Protein AF-A0A512UD26-F1 (afdb_monomer)

Foldseek 3Di:
DPPPPVVCVVVPPPDDPLVVLLVVLQVLLVLLQVQADPVRAGPPVPPCSVVSLVVSVVSLVVSVVVNVPDPPDPPVSVVSNVVSSVSSVVSSVRNVD

Sequence (97 aa):
MVEVTENLRHYNFVGTLDQHLVYCVSELNVRLLALFNPYGYPETTYPEYVYKFARLEGLLEIWRAYFDGLDEVPTGVRMMFHIQEYRAREKIDLLGA

Solvent-accessible surface area (backbone atoms only — not comparable to full-atom values): 5815 Å² total; per-residue (Å²): 144,78,78,75,65,72,71,57,75,78,65,79,68,93,66,54,73,70,59,47,50,37,50,51,39,49,52,45,41,56,56,58,55,70,46,36,42,99,85,72,43,63,40,75,84,44,92,57,36,69,60,52,49,56,51,53,54,52,49,52,52,52,51,48,56,55,55,74,69,52,79,89,65,54,68,70,58,50,51,52,34,53,56,34,48,51,57,35,48,56,50,48,55,64,62,74,107

Secondary structure (DSSP, 8-state):
--SSSSGGGG----S-HHHHHHHHHHHHHHHHHTTB-TTSSB-TTSTTHHHHHHHHHHHHHHHHHHHHT-TT--HHHHHHHHHHHHHHHHHHHHHH-

Radius of gyration: 15.6 Å; Cα contacts (8 Å, |Δi|>4): 61; chains: 1; bounding box: 37×19×46 Å

Mean predicted aligned error: 7.41 Å

Structure (mmCIF, N/CA/C/O backbone):
data_AF-A0A512UD26-F1
#
_entry.id   AF-A0A512UD26-F1
#
loop_
_atom_site.group_PDB
_atom_site.id
_atom_site.type_symbol
_atom_site.label_atom_id
_atom_site.label_alt_id
_atom_site.label_comp_id
_atom_site.label_asym_id
_atom_site.label_entity_id
_atom_site.label_seq_id
_atom_site.pdbx_PDB_ins_code
_atom_site.Cartn_x
_atom_site.Cartn_y
_atom_site.Cartn_z
_atom_site.occupancy
_atom_site.B_iso_or_equiv
_atom_site.auth_seq_id
_atom_site.auth_comp_id
_atom_site.auth_asym_id
_atom_site.auth_atom_id
_atom_site.pdbx_PDB_model_num
ATOM 1 N N . MET A 1 1 ? 22.257 -9.364 29.335 1.00 48.38 1 MET A N 1
ATOM 2 C CA . MET A 1 1 ? 20.982 -8.609 29.340 1.00 48.38 1 MET A CA 1
ATOM 3 C C . MET A 1 1 ? 21.216 -7.182 28.842 1.00 48.38 1 MET A C 1
ATOM 5 O O . MET A 1 1 ? 21.107 -6.241 29.613 1.00 48.38 1 MET A O 1
ATOM 9 N N . VAL A 1 2 ? 21.585 -7.027 27.566 1.00 42.59 2 VAL A N 1
ATOM 10 C CA . VAL A 1 2 ? 21.794 -5.710 26.918 1.00 42.59 2 VAL A CA 1
ATOM 11 C C . VAL A 1 2 ? 21.102 -5.647 25.537 1.00 42.59 2 VAL A C 1
ATOM 13 O O . VAL A 1 2 ? 21.200 -4.654 24.839 1.00 42.59 2 VAL A O 1
ATOM 16 N N . GLU A 1 3 ? 20.320 -6.659 25.148 1.00 44.09 3 GLU A N 1
ATOM 17 C CA . GLU A 1 3 ? 19.715 -6.754 23.800 1.00 44.09 3 GLU A CA 1
ATOM 18 C C . GLU A 1 3 ? 18.220 -6.398 23.735 1.00 44.09 3 GLU A C 1
ATOM 20 O O . GLU A 1 3 ? 17.567 -6.609 22.720 1.00 44.09 3 GLU A O 1
ATOM 25 N N . VAL A 1 4 ? 17.639 -5.841 24.800 1.00 50.62 4 VAL A N 1
ATOM 26 C CA . VAL A 1 4 ? 16.221 -5.417 24.781 1.00 50.62 4 VAL A CA 1
ATOM 27 C C . VAL A 1 4 ? 16.076 -3.957 24.316 1.00 50.62 4 VAL A C 1
ATOM 29 O O . VAL A 1 4 ? 14.992 -3.519 23.941 1.00 50.62 4 VAL A O 1
ATOM 32 N N . THR A 1 5 ? 17.168 -3.190 24.286 1.00 46.88 5 THR A N 1
ATOM 33 C CA . THR A 1 5 ? 17.135 -1.736 24.066 1.00 46.88 5 THR A CA 1
AT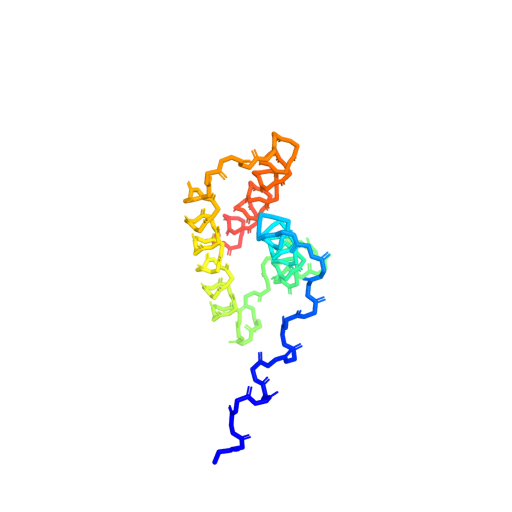OM 34 C C . THR A 1 5 ? 17.218 -1.302 22.600 1.00 46.88 5 THR A C 1
ATOM 36 O O . THR A 1 5 ? 16.799 -0.185 22.298 1.00 46.88 5 THR A O 1
ATOM 39 N N . GLU A 1 6 ? 17.666 -2.148 21.666 1.00 45.84 6 GLU A N 1
ATOM 40 C CA . GLU A 1 6 ? 17.660 -1.797 20.231 1.00 45.84 6 GLU A CA 1
ATOM 41 C C . GLU A 1 6 ? 16.263 -1.903 19.594 1.00 45.84 6 GLU A C 1
ATOM 43 O O . GLU A 1 6 ? 15.927 -1.118 18.705 1.00 45.84 6 GLU A O 1
ATOM 48 N N . ASN A 1 7 ? 15.390 -2.763 20.129 1.00 44.94 7 ASN A N 1
ATOM 49 C CA . ASN A 1 7 ? 14.007 -2.915 19.655 1.00 44.94 7 ASN A CA 1
ATOM 50 C C . ASN A 1 7 ? 13.094 -1.722 19.998 1.00 44.94 7 ASN A C 1
ATOM 52 O O . ASN A 1 7 ? 12.018 -1.580 19.421 1.00 44.94 7 ASN A O 1
ATOM 56 N N . LEU A 1 8 ? 13.520 -0.823 20.892 1.00 45.97 8 LEU A N 1
ATOM 57 C CA . LEU A 1 8 ? 12.710 0.318 21.334 1.00 45.97 8 LEU A CA 1
ATOM 58 C C . LEU A 1 8 ? 12.827 1.556 20.430 1.00 45.97 8 LEU A C 1
ATOM 60 O O . LEU A 1 8 ? 12.012 2.468 20.548 1.00 45.97 8 LEU A O 1
ATOM 64 N N . ARG A 1 9 ? 13.778 1.607 19.485 1.00 42.38 9 ARG A N 1
ATOM 65 C CA . ARG A 1 9 ? 13.915 2.767 18.576 1.00 42.38 9 ARG A CA 1
ATOM 66 C C . ARG A 1 9 ? 12.853 2.831 17.471 1.00 42.38 9 ARG A C 1
ATOM 68 O O . ARG A 1 9 ? 12.660 3.899 16.900 1.00 42.38 9 ARG A O 1
ATOM 75 N N . HIS A 1 10 ? 12.133 1.737 17.210 1.00 47.12 10 HIS A N 1
ATOM 76 C CA . HIS A 1 10 ? 11.017 1.704 16.253 1.00 47.12 10 HIS A CA 1
ATOM 77 C C . HIS A 1 10 ? 9.652 2.053 16.880 1.00 47.12 10 HIS A C 1
ATOM 79 O O . HIS A 1 10 ? 8.670 2.183 16.157 1.00 47.12 10 HIS A O 1
ATOM 85 N N . TYR A 1 11 ? 9.580 2.264 18.200 1.00 46.53 11 TYR A N 1
ATOM 86 C CA . TYR A 1 11 ? 8.334 2.518 18.943 1.00 46.53 11 TYR A CA 1
ATOM 87 C C . TYR A 1 11 ? 7.957 4.006 19.085 1.00 46.53 11 TYR A C 1
ATOM 89 O O . TYR A 1 11 ? 7.152 4.363 19.937 1.00 46.53 11 TYR A O 1
ATOM 97 N N . ASN A 1 12 ? 8.501 4.898 18.252 1.00 53.59 12 ASN A N 1
ATOM 98 C CA . ASN A 1 12 ? 8.188 6.335 18.313 1.00 53.59 12 ASN A CA 1
ATOM 99 C C . ASN A 1 12 ? 6.933 6.739 17.514 1.00 53.59 12 ASN A C 1
ATOM 101 O O . ASN A 1 12 ? 6.786 7.907 17.155 1.00 53.59 12 ASN A O 1
ATOM 105 N N . PHE A 1 13 ? 6.011 5.814 17.225 1.00 59.81 13 PHE A N 1
ATOM 106 C CA . PHE A 1 13 ? 4.690 6.207 16.739 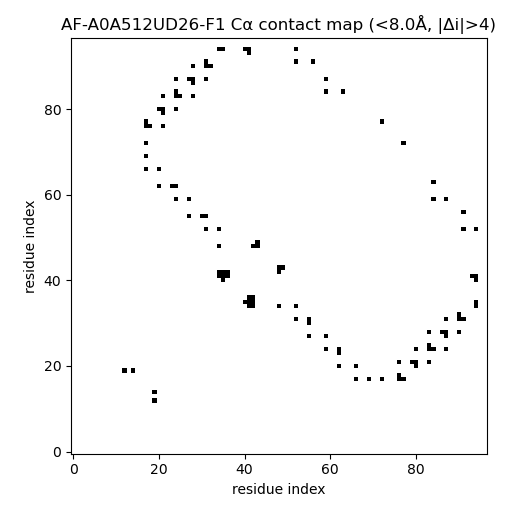1.00 59.81 13 PHE A CA 1
ATOM 107 C C . PHE A 1 13 ? 3.798 6.566 17.931 1.00 59.81 13 PHE A C 1
ATOM 109 O O . PHE A 1 13 ? 3.347 5.698 18.674 1.00 59.81 13 PHE A O 1
ATOM 116 N N . VAL A 1 14 ? 3.555 7.863 18.122 1.00 63.56 14 VAL A N 1
ATOM 117 C CA . VAL A 1 14 ? 2.611 8.372 19.124 1.00 63.56 14 VAL A CA 1
ATOM 118 C C . VAL A 1 14 ? 1.205 8.319 18.518 1.00 63.56 14 VAL A C 1
ATOM 120 O O . VAL A 1 14 ? 0.692 9.321 18.031 1.00 63.56 14 VAL A O 1
ATOM 123 N N . GLY A 1 15 ? 0.604 7.130 18.480 1.00 71.31 15 GLY A N 1
ATOM 124 C CA . GLY A 1 15 ? -0.760 6.927 17.987 1.00 71.31 15 GLY A CA 1
ATOM 125 C C . GLY A 1 15 ? -1.243 5.489 18.174 1.00 71.31 15 GLY A C 1
ATOM 126 O O . GLY A 1 15 ? -0.496 4.622 18.629 1.00 71.31 15 GLY A O 1
ATOM 127 N N . THR A 1 16 ? -2.510 5.240 17.857 1.00 87.69 16 THR A N 1
ATOM 128 C CA . THR A 1 16 ? -3.128 3.911 17.968 1.00 87.69 16 THR A CA 1
ATOM 129 C C . THR A 1 16 ? -2.683 2.989 16.823 1.00 87.69 16 THR A C 1
ATOM 131 O O . THR A 1 16 ? -2.189 3.447 15.791 1.00 87.69 16 THR A O 1
ATOM 134 N N . LEU A 1 17 ? -2.802 1.669 17.002 1.00 90.56 17 LEU A N 1
ATOM 135 C CA . LEU A 1 17 ? -2.305 0.680 16.033 1.00 90.56 17 LEU A CA 1
ATOM 136 C C . LEU A 1 17 ? -2.928 0.843 14.633 1.00 90.56 17 LEU A C 1
ATOM 138 O O . LEU A 1 17 ? -2.233 0.737 13.628 1.00 90.56 17 LEU A O 1
ATOM 142 N N . ASP A 1 18 ? -4.216 1.159 14.560 1.00 90.31 18 ASP A N 1
ATOM 143 C CA . ASP A 1 18 ? -4.933 1.497 13.326 1.00 90.31 18 ASP A CA 1
ATOM 144 C C . ASP A 1 18 ? -4.325 2.720 12.616 1.00 90.31 18 ASP A C 1
ATOM 146 O O . ASP A 1 18 ? -4.075 2.682 11.410 1.00 90.31 18 ASP A O 1
ATOM 150 N N . GLN A 1 19 ? -4.008 3.784 13.356 1.00 92.44 19 GLN A N 1
ATOM 151 C CA . GLN A 1 19 ? -3.338 4.969 12.812 1.00 92.44 19 GLN A CA 1
ATOM 152 C C . GLN A 1 19 ? -1.918 4.645 12.334 1.00 92.44 19 GLN A C 1
ATOM 154 O O . GLN A 1 19 ? -1.475 5.172 11.311 1.00 92.44 19 GLN A O 1
ATOM 159 N N . HIS A 1 20 ? -1.215 3.756 13.041 1.00 93.12 20 HIS A N 1
ATOM 160 C CA . HIS A 1 20 ? 0.106 3.293 12.632 1.00 93.12 20 HIS A CA 1
ATOM 161 C C . HIS A 1 20 ? 0.037 2.540 11.301 1.00 93.12 20 HIS A C 1
ATOM 163 O O . HIS A 1 20 ? 0.815 2.822 10.394 1.00 93.12 20 HIS A O 1
ATOM 169 N N . LEU A 1 21 ? -0.935 1.639 11.143 1.00 94.94 21 LEU A N 1
ATOM 170 C CA . LEU A 1 21 ? -1.136 0.897 9.899 1.00 94.94 21 LEU A CA 1
ATOM 171 C C . LEU A 1 21 ? -1.496 1.825 8.727 1.00 94.94 21 LEU A C 1
ATOM 173 O O . LEU A 1 21 ? -0.967 1.648 7.630 1.00 94.94 21 LEU A O 1
ATOM 177 N N . VAL A 1 22 ? -2.303 2.870 8.952 1.00 95.12 22 VAL A N 1
ATOM 178 C CA . VAL A 1 22 ? -2.543 3.919 7.940 1.00 95.12 22 VAL A CA 1
ATOM 179 C C . VAL A 1 22 ? -1.242 4.611 7.534 1.00 95.12 22 VAL A C 1
ATOM 181 O O . VAL A 1 22 ? -0.997 4.819 6.342 1.00 95.12 22 VAL A O 1
ATOM 184 N N . TYR A 1 23 ? -0.395 4.959 8.505 1.00 94.56 23 TYR A N 1
ATOM 185 C CA . TYR A 1 23 ? 0.909 5.560 8.239 1.00 94.56 23 TYR A CA 1
ATOM 186 C C . TYR A 1 23 ? 1.811 4.615 7.430 1.00 94.56 23 TYR A C 1
ATOM 188 O O . TYR A 1 23 ? 2.371 5.032 6.417 1.00 94.56 23 TYR A O 1
ATOM 196 N N . CYS A 1 24 ? 1.888 3.338 7.808 1.00 95.25 24 CYS A N 1
ATOM 197 C CA . CYS A 1 24 ? 2.669 2.325 7.101 1.00 95.25 24 CYS A CA 1
ATOM 198 C C . CYS A 1 24 ? 2.242 2.182 5.634 1.00 95.25 24 CYS A C 1
ATOM 200 O O . CYS A 1 24 ? 3.088 2.235 4.739 1.00 95.25 24 CYS A O 1
ATOM 202 N N . VAL A 1 25 ? 0.938 2.069 5.357 1.00 96.12 25 VAL A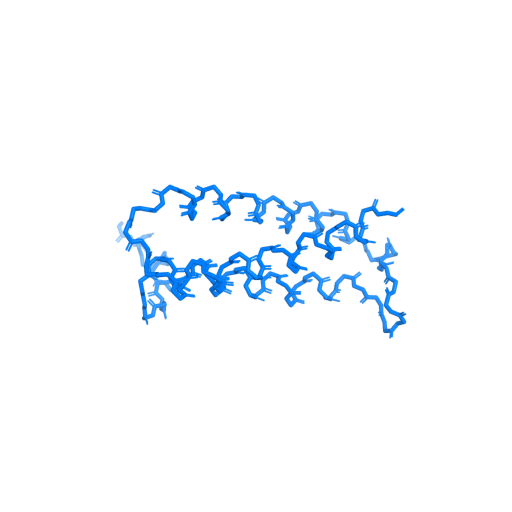 N 1
ATOM 203 C CA . VAL A 1 25 ? 0.439 1.954 3.974 1.00 96.12 25 VAL A CA 1
ATOM 204 C C . VAL A 1 25 ? 0.649 3.257 3.190 1.00 96.12 25 VAL A C 1
ATOM 206 O O . VAL A 1 25 ? 0.946 3.230 1.992 1.00 96.12 25 VAL A O 1
ATOM 209 N N . SER A 1 26 ? 0.573 4.414 3.852 1.00 95.25 26 SER A N 1
ATOM 210 C CA . SER A 1 26 ? 0.897 5.707 3.233 1.00 95.25 26 SER A CA 1
ATOM 211 C C . SER A 1 26 ? 2.378 5.802 2.849 1.00 95.25 26 SER A C 1
ATOM 213 O O . SER A 1 26 ? 2.707 6.230 1.744 1.00 95.25 26 SER A O 1
ATOM 215 N N . GLU A 1 27 ? 3.285 5.359 3.721 1.00 96.19 27 GLU A N 1
ATOM 216 C CA . GLU A 1 27 ? 4.720 5.306 3.425 1.00 96.19 27 GLU A CA 1
ATOM 217 C C . GLU A 1 27 ? 5.021 4.317 2.289 1.00 96.19 27 GLU A C 1
ATOM 219 O O . GLU A 1 27 ? 5.816 4.602 1.392 1.00 96.19 27 GLU A O 1
ATOM 224 N N . LEU A 1 28 ? 4.348 3.167 2.276 1.00 96.25 28 LEU A N 1
ATOM 225 C CA . LEU A 1 28 ? 4.480 2.176 1.212 1.00 96.25 28 LEU A CA 1
ATOM 226 C C . LEU A 1 28 ? 4.047 2.728 -0.145 1.00 96.25 28 LEU A C 1
ATOM 228 O O . LEU A 1 28 ? 4.740 2.480 -1.127 1.00 96.25 28 LEU A O 1
ATOM 232 N N . ASN A 1 29 ? 2.993 3.547 -0.207 1.00 96.81 29 ASN A N 1
ATOM 233 C CA . ASN A 1 29 ? 2.626 4.254 -1.437 1.00 96.81 29 ASN A CA 1
ATOM 234 C C . ASN A 1 29 ? 3.781 5.108 -1.983 1.00 96.81 29 ASN A C 1
ATOM 236 O O . ASN A 1 29 ? 4.021 5.107 -3.189 1.00 96.81 29 ASN A O 1
ATOM 240 N N . VAL A 1 30 ? 4.518 5.806 -1.114 1.00 94.88 30 VAL A N 1
ATOM 241 C CA . VAL A 1 30 ? 5.694 6.600 -1.513 1.00 94.88 30 VAL A CA 1
ATOM 242 C C . VAL A 1 30 ? 6.828 5.696 -1.999 1.00 94.88 30 VAL A C 1
ATOM 244 O O . VAL A 1 30 ? 7.469 5.991 -3.006 1.00 94.88 30 VAL A O 1
ATOM 247 N N . ARG A 1 31 ? 7.063 4.565 -1.328 1.00 95.06 31 ARG A N 1
ATOM 248 C CA . ARG A 1 31 ? 8.101 3.603 -1.733 1.00 95.06 31 ARG A CA 1
ATOM 249 C C . ARG A 1 31 ? 7.784 2.922 -3.066 1.00 95.06 31 ARG A C 1
ATOM 251 O O . ARG A 1 31 ? 8.705 2.707 -3.845 1.00 95.06 31 ARG A O 1
ATOM 258 N N . LEU A 1 32 ? 6.513 2.633 -3.353 1.00 95.06 32 LEU A N 1
ATOM 259 C CA . LEU A 1 32 ? 6.079 2.125 -4.659 1.00 95.06 32 LEU A CA 1
ATOM 260 C C . LEU A 1 32 ? 6.320 3.156 -5.767 1.00 95.06 32 LEU A C 1
ATOM 262 O O . LEU A 1 32 ? 6.764 2.787 -6.847 1.00 95.06 32 LEU A O 1
ATOM 266 N N . LEU A 1 33 ? 6.102 4.450 -5.496 1.00 94.00 33 LEU A N 1
ATOM 267 C CA . LEU A 1 33 ? 6.413 5.512 -6.461 1.00 94.00 33 LEU A CA 1
ATOM 268 C C . LEU A 1 33 ? 7.902 5.554 -6.8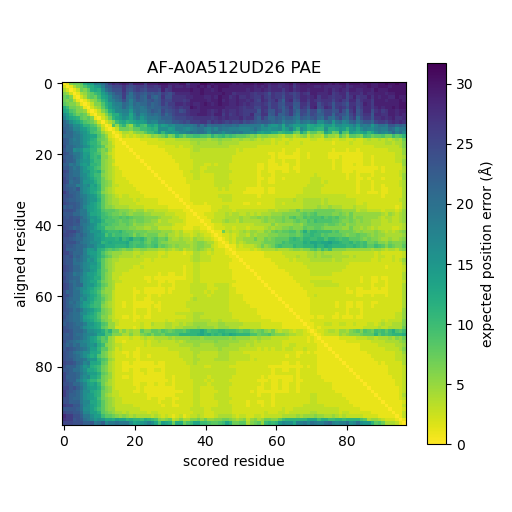29 1.00 94.00 33 LEU A C 1
ATOM 270 O O . LEU A 1 33 ? 8.236 5.843 -7.972 1.00 94.00 33 LEU A O 1
ATOM 274 N N . ALA A 1 34 ? 8.792 5.211 -5.895 1.00 93.12 34 ALA A N 1
ATOM 275 C CA . ALA A 1 34 ? 10.230 5.148 -6.151 1.00 93.12 34 ALA A CA 1
ATOM 276 C C . ALA A 1 34 ? 10.654 3.980 -7.067 1.00 93.12 34 ALA A C 1
ATOM 278 O O . ALA A 1 34 ? 11.822 3.908 -7.443 1.00 93.12 34 ALA A O 1
ATOM 279 N N . LEU A 1 35 ? 9.738 3.065 -7.409 1.00 93.81 35 LEU A N 1
ATOM 280 C CA . LEU A 1 35 ? 9.968 2.004 -8.394 1.00 93.81 35 LEU A CA 1
ATOM 281 C C . LEU A 1 35 ? 9.594 2.420 -9.821 1.00 93.81 35 LEU A C 1
ATOM 283 O O . LEU A 1 35 ? 9.845 1.662 -10.755 1.00 93.81 35 LEU A O 1
ATOM 287 N N . PHE A 1 36 ? 9.018 3.609 -10.000 1.00 92.81 36 PHE A N 1
ATOM 288 C CA . PHE A 1 36 ? 8.805 4.199 -11.312 1.00 92.81 36 PHE A CA 1
ATOM 289 C C . PHE A 1 36 ? 9.969 5.116 -11.680 1.00 92.81 36 PHE A C 1
ATOM 291 O O . PHE A 1 36 ? 10.559 5.792 -10.835 1.00 92.81 36 PHE A O 1
ATOM 298 N N . ASN A 1 37 ? 10.273 5.178 -12.969 1.00 90.69 37 ASN A N 1
ATOM 299 C CA . ASN A 1 37 ? 11.179 6.170 -13.520 1.00 90.69 37 ASN A CA 1
ATOM 300 C C . ASN A 1 37 ? 10.469 7.537 -13.676 1.00 90.69 37 ASN A C 1
ATOM 302 O O . ASN A 1 37 ? 9.247 7.628 -13.523 1.00 90.69 37 ASN A O 1
ATOM 306 N N . PRO A 1 38 ? 11.194 8.621 -14.017 1.00 91.50 38 PRO A N 1
ATOM 307 C CA . PRO A 1 38 ? 10.599 9.955 -14.175 1.00 91.50 38 PRO A CA 1
ATOM 308 C C . PRO A 1 38 ? 9.499 10.059 -15.242 1.00 91.50 38 PRO A C 1
ATOM 310 O O . PRO A 1 38 ? 8.763 11.043 -15.264 1.00 91.50 38 PRO A O 1
ATOM 313 N N . TYR A 1 39 ? 9.387 9.066 -16.126 1.00 89.94 39 TYR A N 1
ATOM 314 C CA . TYR A 1 39 ? 8.361 8.989 -17.164 1.00 89.94 39 TYR A CA 1
ATOM 315 C C . TYR A 1 39 ? 7.127 8.184 -16.726 1.00 89.94 39 TYR A C 1
ATOM 317 O O . TYR A 1 39 ? 6.185 8.058 -17.504 1.00 89.94 39 TYR A O 1
ATOM 325 N N . GLY A 1 40 ? 7.116 7.653 -15.499 1.00 88.19 40 GLY A N 1
ATOM 326 C CA . GLY A 1 40 ? 6.003 6.881 -14.951 1.00 88.19 40 GLY A CA 1
ATOM 327 C C . GLY A 1 40 ? 5.988 5.409 -15.365 1.00 88.19 40 GLY A C 1
ATOM 328 O O . GLY A 1 40 ? 4.966 4.756 -15.178 1.00 88.19 40 GLY A O 1
ATOM 329 N N . TYR A 1 41 ? 7.090 4.874 -15.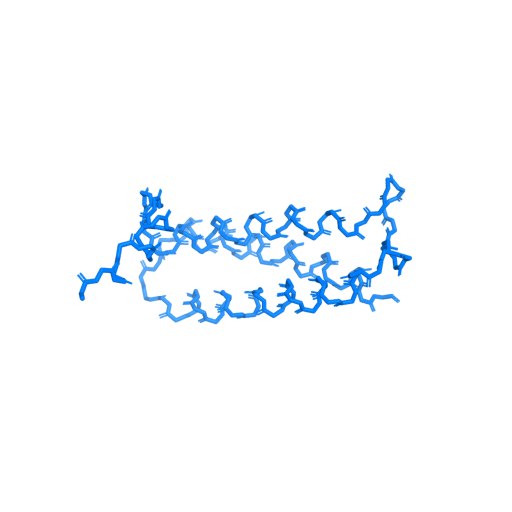902 1.00 90.75 41 TYR A N 1
ATOM 330 C CA . TYR A 1 41 ? 7.212 3.445 -16.210 1.00 90.75 41 TYR A CA 1
ATOM 331 C C . TYR A 1 41 ? 7.955 2.698 -15.100 1.00 90.75 41 TYR A C 1
ATOM 333 O O . TYR A 1 41 ? 8.858 3.279 -14.490 1.00 90.75 41 TYR A O 1
ATOM 341 N N . PRO A 1 42 ? 7.632 1.419 -14.853 1.00 91.75 42 PRO A N 1
ATOM 342 C CA . PRO A 1 42 ? 8.397 0.572 -13.946 1.00 91.75 42 PRO A CA 1
ATOM 343 C C . PRO A 1 42 ? 9.890 0.542 -14.304 1.00 91.75 42 PRO A C 1
ATOM 345 O O . PRO A 1 42 ? 10.267 0.229 -15.435 1.00 91.75 42 PRO A O 1
ATOM 348 N N . GLU A 1 43 ? 10.757 0.855 -13.341 1.00 90.94 43 GLU A N 1
ATOM 349 C CA . GLU A 1 43 ? 12.210 0.873 -13.535 1.00 90.94 43 GLU A CA 1
ATOM 350 C C . GLU A 1 43 ? 12.811 -0.529 -13.355 1.00 90.94 43 GLU A C 1
ATOM 352 O O . GLU A 1 43 ? 13.514 -0.828 -12.387 1.00 90.94 43 GLU A O 1
ATOM 357 N N . THR A 1 44 ? 12.507 -1.419 -14.300 1.00 87.25 44 THR A N 1
ATOM 358 C CA . THR A 1 44 ? 12.923 -2.833 -14.264 1.00 87.25 44 THR A CA 1
ATOM 359 C C . THR A 1 44 ? 14.426 -3.035 -14.440 1.00 87.25 44 THR A C 1
ATOM 361 O O . THR A 1 44 ? 14.941 -4.106 -14.118 1.00 87.25 44 THR A O 1
ATOM 364 N N . THR A 1 45 ? 15.155 -2.017 -14.911 1.00 87.38 45 THR A N 1
ATOM 365 C CA . THR A 1 45 ? 16.618 -2.088 -15.047 1.00 87.38 45 THR A CA 1
ATOM 366 C C . THR A 1 45 ? 17.336 -1.936 -13.708 1.00 87.38 45 THR A C 1
ATOM 368 O O . THR A 1 45 ? 18.519 -2.268 -13.594 1.00 87.38 45 THR A O 1
ATOM 371 N N . TYR A 1 46 ? 16.626 -1.475 -12.672 1.00 86.38 46 TYR A N 1
ATOM 372 C CA . TYR A 1 46 ? 17.177 -1.351 -11.336 1.00 86.38 46 TYR A CA 1
ATOM 373 C C . TYR A 1 46 ? 17.431 -2.745 -10.727 1.00 86.38 46 TYR A C 1
ATOM 375 O O . TYR A 1 46 ? 16.485 -3.518 -10.564 1.00 86.38 46 TYR A O 1
ATOM 383 N N . PRO A 1 47 ? 18.675 -3.085 -10.328 1.00 86.56 47 PRO A N 1
ATOM 384 C CA . PRO A 1 47 ? 19.041 -4.454 -9.944 1.00 86.56 47 PRO A CA 1
ATOM 385 C C . PRO A 1 47 ? 18.215 -5.060 -8.803 1.00 86.56 47 PRO A C 1
ATOM 387 O O . PRO A 1 47 ? 18.049 -6.274 -8.735 1.00 86.56 47 PRO A O 1
ATOM 390 N N . GLU A 1 48 ? 17.682 -4.231 -7.903 1.00 90.62 48 GLU A N 1
ATOM 391 C CA . GLU A 1 48 ? 16.872 -4.695 -6.769 1.00 90.62 48 GLU A CA 1
ATOM 392 C C . GLU A 1 48 ? 15.363 -4.547 -7.012 1.00 90.62 48 GLU A C 1
ATOM 394 O O . GLU A 1 48 ? 14.587 -4.719 -6.073 1.00 90.62 48 GLU A O 1
ATOM 399 N N . TYR A 1 49 ? 14.929 -4.211 -8.234 1.00 91.44 49 TYR A N 1
ATOM 400 C CA . TYR A 1 49 ? 13.527 -3.930 -8.557 1.00 91.44 49 TYR A CA 1
ATOM 401 C C . TYR A 1 49 ? 12.606 -5.071 -8.117 1.00 91.44 49 TYR A C 1
ATOM 403 O O . TYR A 1 49 ? 11.714 -4.855 -7.303 1.00 91.44 49 TYR A O 1
ATOM 411 N N . VAL A 1 50 ? 12.882 -6.298 -8.575 1.00 92.12 50 VAL A N 1
ATOM 412 C CA . VAL A 1 50 ? 12.051 -7.481 -8.290 1.00 92.12 50 VAL A CA 1
ATOM 413 C C . VAL A 1 50 ? 11.953 -7.741 -6.787 1.00 92.12 50 VAL A C 1
ATOM 415 O O . VAL A 1 50 ? 10.871 -7.980 -6.259 1.00 92.12 50 VAL A O 1
ATOM 418 N N . TYR A 1 51 ? 13.080 -7.645 -6.078 1.00 93.75 51 TYR A N 1
ATOM 419 C CA . TYR A 1 51 ? 13.117 -7.852 -4.633 1.00 93.75 51 TYR A CA 1
ATOM 420 C C . TYR A 1 51 ? 12.342 -6.764 -3.877 1.00 93.75 51 TYR A C 1
ATOM 422 O O . TYR A 1 51 ? 11.577 -7.069 -2.961 1.00 93.75 51 TYR A O 1
ATOM 430 N N . LYS A 1 52 ? 12.511 -5.492 -4.258 1.00 93.81 52 LYS A N 1
ATOM 431 C CA . LYS A 1 52 ? 11.782 -4.373 -3.648 1.00 93.81 52 LYS A CA 1
ATOM 432 C C . LYS A 1 52 ? 10.289 -4.465 -3.928 1.00 93.81 52 LYS A C 1
ATOM 434 O O . LYS A 1 52 ? 9.513 -4.292 -2.994 1.00 93.81 52 LYS A O 1
ATOM 439 N N . PHE A 1 53 ? 9.904 -4.768 -5.163 1.00 95.06 53 PHE A N 1
ATOM 440 C CA . PHE A 1 53 ? 8.516 -4.957 -5.564 1.00 95.06 53 PHE A CA 1
ATOM 441 C C . PHE A 1 53 ? 7.847 -6.056 -4.732 1.00 95.06 53 PHE A C 1
ATOM 443 O O . PHE A 1 53 ? 6.917 -5.759 -3.986 1.00 95.06 53 PHE A O 1
ATOM 450 N N . ALA A 1 54 ? 8.400 -7.274 -4.739 1.00 94.75 54 ALA A N 1
ATOM 451 C CA . ALA A 1 54 ? 7.848 -8.404 -3.989 1.00 94.75 54 ALA A CA 1
ATOM 452 C C . ALA A 1 54 ? 7.773 -8.127 -2.476 1.00 94.75 54 ALA A C 1
ATOM 454 O O . ALA A 1 54 ? 6.808 -8.491 -1.804 1.00 94.75 54 ALA A O 1
ATOM 455 N N . ARG A 1 55 ? 8.778 -7.437 -1.916 1.00 96.00 55 ARG A N 1
ATOM 456 C CA . ARG A 1 55 ? 8.769 -7.043 -0.501 1.00 96.00 55 ARG A CA 1
ATOM 457 C C . ARG A 1 55 ? 7.657 -6.040 -0.189 1.00 96.00 55 ARG A C 1
ATOM 459 O O . ARG A 1 55 ? 7.028 -6.159 0.858 1.00 96.00 55 ARG A O 1
ATOM 466 N N . LEU A 1 56 ? 7.457 -5.028 -1.033 1.00 96.56 56 LEU A N 1
ATOM 467 C CA . LEU A 1 56 ? 6.417 -4.019 -0.819 1.00 96.56 56 LEU A CA 1
ATOM 468 C C . LEU A 1 56 ? 5.021 -4.621 -0.998 1.00 96.56 56 LEU A C 1
ATOM 470 O O . LEU A 1 56 ? 4.154 -4.359 -0.173 1.00 96.56 56 LEU A O 1
ATOM 474 N N . GLU A 1 57 ? 4.825 -5.475 -2.000 1.00 97.12 57 GLU A N 1
ATOM 475 C CA . GLU A 1 57 ? 3.580 -6.224 -2.187 1.00 97.12 57 GLU A CA 1
ATOM 476 C C . GLU A 1 57 ? 3.248 -7.080 -0.956 1.00 97.12 57 GLU A C 1
ATOM 478 O O . GLU A 1 57 ? 2.165 -6.957 -0.384 1.00 97.12 57 GLU A O 1
ATOM 483 N N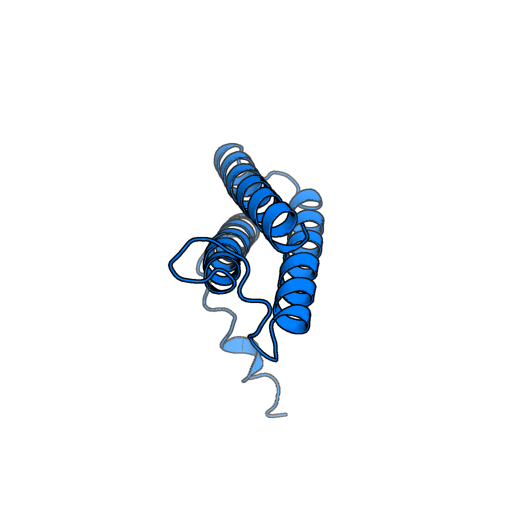 . GLY A 1 58 ? 4.213 -7.864 -0.463 1.00 96.94 58 GLY A N 1
ATOM 484 C CA . GLY A 1 58 ? 4.021 -8.676 0.738 1.00 96.94 58 GLY A CA 1
ATOM 485 C C . GLY A 1 58 ? 3.708 -7.852 1.994 1.00 96.94 58 GLY A C 1
ATOM 486 O O . GLY A 1 58 ? 2.881 -8.259 2.808 1.00 96.94 58 GLY A O 1
ATOM 487 N N . LEU A 1 59 ? 4.324 -6.674 2.158 1.00 97.06 59 LEU A N 1
ATOM 488 C CA . LEU A 1 59 ? 4.010 -5.775 3.276 1.00 97.06 59 LEU A CA 1
ATOM 489 C C . LEU A 1 59 ? 2.572 -5.250 3.212 1.00 97.06 59 LEU A C 1
ATOM 491 O O . LEU A 1 59 ? 1.930 -5.151 4.258 1.00 97.06 59 LEU A O 1
ATOM 495 N N . LEU A 1 60 ? 2.059 -4.945 2.015 1.00 97.62 60 LEU A N 1
ATOM 496 C CA . LEU A 1 60 ? 0.676 -4.500 1.848 1.00 97.62 60 LEU A CA 1
ATOM 497 C C . LEU A 1 60 ? -0.312 -5.582 2.299 1.00 97.62 60 LEU A C 1
ATOM 499 O O . LEU A 1 60 ? -1.228 -5.276 3.061 1.00 97.62 60 LEU A O 1
ATOM 503 N N . GLU A 1 61 ? -0.095 -6.837 1.897 1.00 97.56 61 GLU A N 1
ATOM 504 C CA . GLU A 1 61 ? -0.929 -7.968 2.330 1.00 97.56 61 GLU A CA 1
ATOM 505 C C . GLU A 1 61 ? -0.895 -8.170 3.844 1.00 97.56 61 GLU A C 1
ATOM 507 O O . GLU A 1 61 ? -1.937 -8.317 4.483 1.00 97.56 61 GLU A O 1
ATOM 512 N N . ILE A 1 62 ? 0.302 -8.133 4.435 1.00 96.69 62 ILE A N 1
ATOM 513 C CA . ILE A 1 62 ? 0.482 -8.307 5.879 1.00 96.69 62 ILE A CA 1
ATOM 514 C C . ILE A 1 62 ? -0.267 -7.215 6.649 1.00 96.69 62 ILE A C 1
ATOM 516 O O . ILE A 1 62 ? -0.999 -7.508 7.593 1.00 96.69 62 ILE A O 1
ATOM 520 N N . TRP A 1 63 ? -0.104 -5.950 6.262 1.00 97.25 63 TRP A N 1
ATOM 521 C CA . TRP A 1 63 ? -0.754 -4.845 6.964 1.00 97.25 63 TRP A CA 1
ATOM 522 C C . TRP A 1 63 ? -2.256 -4.799 6.737 1.00 97.25 63 TRP A C 1
ATOM 524 O O . TRP A 1 63 ? -2.980 -4.459 7.670 1.00 97.25 63 TRP A O 1
ATOM 534 N N . ARG A 1 64 ? -2.734 -5.184 5.551 1.00 97.19 64 ARG A N 1
ATOM 535 C CA . ARG A 1 64 ? -4.162 -5.380 5.299 1.00 97.19 64 ARG A CA 1
ATOM 536 C C . ARG A 1 64 ? -4.737 -6.440 6.234 1.00 97.19 64 ARG A C 1
ATOM 538 O O . ARG A 1 64 ? -5.708 -6.158 6.924 1.00 97.19 64 ARG A O 1
ATOM 545 N N . ALA A 1 65 ? -4.101 -7.607 6.321 1.00 96.56 65 ALA A N 1
ATOM 546 C CA . ALA A 1 65 ? -4.549 -8.677 7.205 1.00 96.56 65 ALA A CA 1
ATOM 547 C C . ALA A 1 65 ? -4.559 -8.245 8.682 1.00 96.56 65 ALA A C 1
ATOM 549 O O . ALA A 1 65 ? -5.512 -8.538 9.403 1.00 96.56 65 ALA A O 1
ATOM 550 N N . TYR A 1 66 ? -3.537 -7.505 9.133 1.00 95.44 66 TYR A N 1
ATOM 551 C CA . TYR A 1 66 ? -3.522 -6.950 10.488 1.00 95.44 66 TYR A CA 1
ATOM 552 C C . TYR A 1 66 ? -4.645 -5.941 10.723 1.00 95.44 66 TYR A C 1
ATOM 554 O O . TYR A 1 66 ? -5.265 -5.977 11.781 1.00 95.44 66 TYR A O 1
ATOM 562 N N . PHE A 1 67 ? -4.911 -5.057 9.760 1.00 95.19 67 PHE A N 1
ATOM 563 C CA . PHE A 1 67 ? -5.956 -4.046 9.881 1.00 95.19 67 PHE A CA 1
A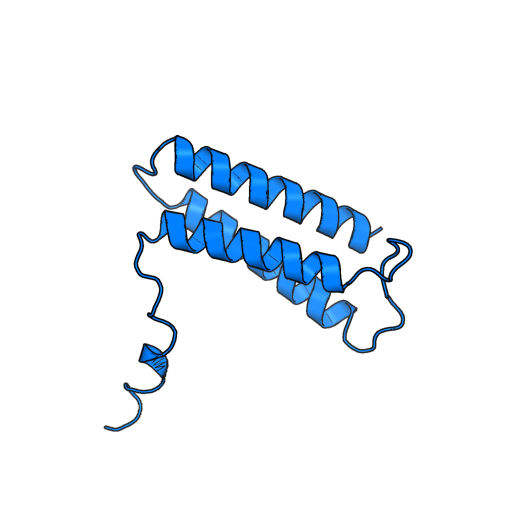TOM 564 C C . PHE A 1 67 ? -7.359 -4.661 9.894 1.00 95.19 67 PHE A C 1
ATOM 566 O O . PHE A 1 67 ? -8.202 -4.253 10.690 1.00 95.19 67 PHE A O 1
ATOM 573 N N . ASP A 1 68 ? -7.595 -5.669 9.052 1.00 95.31 68 ASP A N 1
ATOM 574 C CA . ASP A 1 68 ? -8.861 -6.404 8.989 1.00 95.31 68 ASP A CA 1
ATOM 575 C C . ASP A 1 68 ? -9.155 -7.154 10.303 1.00 95.31 68 ASP A C 1
ATOM 577 O O . ASP A 1 68 ? -10.317 -7.361 10.644 1.00 95.31 68 ASP A O 1
ATOM 581 N N . GLY A 1 69 ? -8.112 -7.509 11.063 1.00 95.12 69 GLY A N 1
ATOM 582 C CA . GLY A 1 69 ? -8.218 -8.109 12.395 1.00 95.12 69 GLY A CA 1
ATOM 583 C C . GLY A 1 69 ? -8.431 -7.121 13.549 1.00 95.12 69 GLY A C 1
ATOM 584 O O . GLY A 1 69 ? -8.493 -7.561 14.695 1.00 95.12 69 GLY A O 1
ATOM 585 N N . LEU A 1 70 ? -8.505 -5.808 13.292 1.00 94.25 70 LEU A N 1
ATOM 586 C CA . LEU A 1 70 ? -8.768 -4.813 14.334 1.00 94.25 70 LEU A CA 1
ATOM 587 C C . LEU A 1 70 ? -10.271 -4.607 14.552 1.00 94.25 70 LEU A C 1
ATOM 589 O O . LEU A 1 70 ? -11.007 -4.179 13.654 1.00 94.25 70 LEU A O 1
ATOM 593 N N . ASP A 1 71 ? -10.694 -4.813 15.795 1.00 92.31 71 ASP A N 1
ATOM 594 C CA . ASP A 1 71 ? -12.029 -4.462 16.263 1.00 92.31 71 ASP A CA 1
ATOM 595 C C . ASP A 1 71 ? -12.138 -2.953 16.549 1.00 92.31 71 ASP A C 1
ATOM 597 O O . ASP A 1 71 ? -11.160 -2.284 16.878 1.00 92.31 71 ASP A O 1
ATOM 601 N N . GLU A 1 72 ? -13.347 -2.405 16.403 1.00 90.31 72 GLU A N 1
ATOM 602 C CA . GLU A 1 72 ? -13.699 -1.031 16.814 1.00 90.31 72 GLU A CA 1
ATOM 603 C C . GLU A 1 72 ? -12.864 0.117 16.199 1.00 90.31 72 GLU A C 1
ATOM 605 O O . GLU A 1 72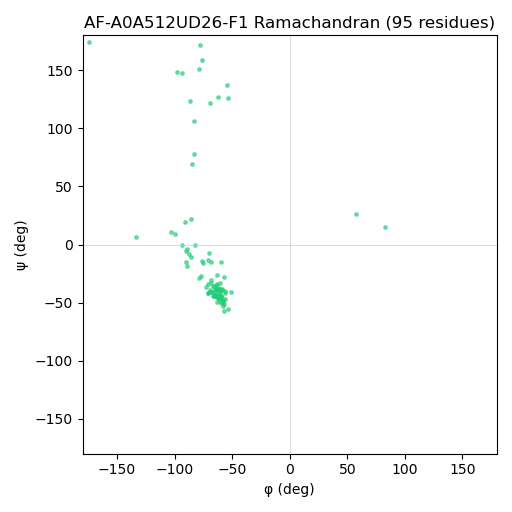 ? -12.794 1.217 16.748 1.00 90.31 72 GLU A O 1
ATOM 610 N N . VAL A 1 73 ? -12.281 -0.077 15.011 1.00 94.62 73 VAL A N 1
ATOM 611 C CA . VAL A 1 73 ? -11.578 1.007 14.297 1.00 94.62 73 VAL A CA 1
ATOM 612 C C . VAL A 1 73 ? -12.542 2.152 13.937 1.00 94.62 73 VAL A C 1
ATOM 614 O O . VAL A 1 73 ? -13.540 1.896 13.246 1.00 94.62 73 VAL A O 1
ATOM 617 N N . PRO A 1 74 ? -12.242 3.418 14.300 1.00 95.56 74 PRO A N 1
ATOM 618 C CA . PRO A 1 74 ? -13.065 4.563 13.925 1.00 95.56 74 PRO A CA 1
ATOM 619 C C . PRO A 1 74 ? -13.280 4.639 12.410 1.00 95.56 74 PRO A C 1
ATOM 621 O O . PRO A 1 74 ? -12.335 4.507 11.629 1.00 95.56 74 PRO A O 1
ATOM 624 N N . THR A 1 75 ? -14.510 4.930 11.975 1.00 95.50 75 THR A N 1
ATOM 625 C CA . THR A 1 75 ? -14.892 4.938 10.549 1.00 95.50 75 THR A CA 1
ATOM 626 C C . THR A 1 75 ? -13.950 5.773 9.682 1.00 95.50 75 THR A C 1
ATOM 628 O O . THR A 1 75 ? -13.569 5.341 8.597 1.00 95.50 75 THR A O 1
ATOM 631 N N . GLY A 1 76 ? -13.522 6.942 10.168 1.00 95.69 76 GLY A N 1
ATOM 632 C CA . GLY A 1 76 ? -12.586 7.802 9.440 1.00 95.69 76 GLY A CA 1
ATOM 633 C C . GLY A 1 76 ? -11.218 7.152 9.206 1.0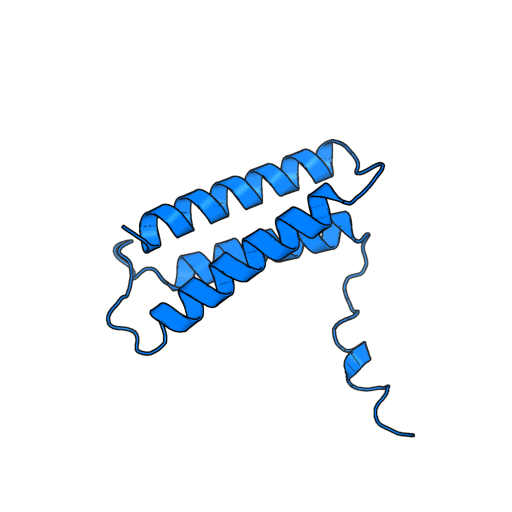0 95.69 76 GLY A C 1
ATOM 634 O O . GLY A 1 76 ? -10.665 7.269 8.114 1.00 95.69 76 GLY A O 1
ATOM 635 N N . VAL A 1 77 ? -10.697 6.416 10.193 1.00 94.88 77 VAL A N 1
ATOM 636 C CA . VAL A 1 77 ? -9.417 5.701 10.074 1.00 94.88 77 VAL A CA 1
ATOM 637 C C . VAL A 1 77 ? -9.560 4.514 9.123 1.00 94.88 77 VAL A C 1
ATOM 639 O O . VAL A 1 77 ? -8.718 4.335 8.246 1.00 94.88 77 VAL A O 1
ATOM 642 N N . ARG A 1 78 ? -10.671 3.770 9.211 1.00 96.19 78 ARG A N 1
ATOM 643 C CA . ARG A 1 78 ? -11.004 2.675 8.282 1.00 96.19 78 ARG A CA 1
ATOM 644 C C . ARG A 1 78 ? -11.072 3.149 6.833 1.00 96.19 78 ARG A C 1
ATOM 646 O O . ARG A 1 78 ? -10.442 2.557 5.962 1.00 96.19 78 ARG A O 1
ATOM 653 N N . MET A 1 79 ? -11.775 4.251 6.575 1.00 97.00 79 MET A N 1
ATOM 654 C CA . MET A 1 79 ? -11.823 4.851 5.239 1.00 97.00 79 MET A CA 1
ATOM 655 C C . MET A 1 79 ? -10.434 5.267 4.753 1.00 97.00 79 MET A C 1
ATOM 657 O O . MET A 1 79 ? -10.074 4.975 3.615 1.00 97.00 79 MET A O 1
ATOM 661 N N . MET A 1 80 ? -9.641 5.919 5.609 1.00 97.12 80 MET A N 1
ATOM 662 C CA . MET A 1 80 ? -8.293 6.349 5.243 1.00 97.12 80 MET A CA 1
ATOM 663 C C . MET A 1 80 ? -7.400 5.158 4.886 1.00 97.12 80 MET A C 1
ATOM 665 O O . MET A 1 80 ? -6.706 5.206 3.872 1.00 97.12 80 MET A O 1
ATOM 669 N N . PHE A 1 81 ? -7.453 4.081 5.672 1.00 97.00 81 PHE A N 1
ATOM 670 C CA . PHE A 1 81 ? -6.700 2.862 5.397 1.00 97.00 81 PHE A CA 1
ATOM 671 C C . PHE A 1 81 ? -7.055 2.283 4.028 1.00 97.00 81 PHE A C 1
ATOM 673 O O . PHE A 1 81 ? -6.167 2.109 3.197 1.00 97.00 81 PHE A O 1
ATOM 680 N N . HIS A 1 82 ? -8.344 2.069 3.748 1.00 97.50 82 HIS A N 1
ATOM 681 C CA . HIS A 1 82 ? -8.781 1.498 2.472 1.00 97.50 82 HIS A CA 1
ATOM 682 C C . HIS A 1 82 ? -8.445 2.388 1.269 1.00 97.50 82 HIS A C 1
ATOM 684 O O . HIS A 1 82 ? -8.106 1.872 0.210 1.00 97.50 82 HIS A O 1
ATOM 690 N N . ILE A 1 83 ? -8.468 3.717 1.417 1.00 97.94 83 ILE A N 1
ATOM 691 C CA . ILE A 1 83 ? -8.020 4.629 0.353 1.00 97.94 83 ILE A CA 1
ATOM 692 C C . ILE A 1 83 ? -6.534 4.414 0.043 1.00 97.94 83 ILE A C 1
ATOM 694 O O . ILE A 1 83 ? -6.144 4.385 -1.125 1.00 97.94 83 ILE A O 1
ATOM 698 N N . GLN A 1 84 ? -5.691 4.291 1.070 1.00 97.75 84 GLN A N 1
ATOM 699 C CA . GLN A 1 84 ? -4.256 4.087 0.869 1.00 97.75 84 GLN A CA 1
ATOM 700 C C . GLN A 1 84 ? -3.949 2.673 0.363 1.00 97.75 84 GLN A C 1
ATOM 702 O O . GLN A 1 84 ? -3.069 2.523 -0.483 1.00 97.75 84 GLN A O 1
ATOM 707 N N . GLU A 1 85 ? -4.687 1.663 0.827 1.00 98.00 85 GLU A N 1
ATOM 708 C CA . GLU A 1 85 ? -4.573 0.277 0.361 1.00 98.00 85 GLU A CA 1
ATOM 709 C C . GLU A 1 85 ? -4.937 0.170 -1.121 1.00 98.00 85 GLU A C 1
ATOM 711 O O . GLU A 1 85 ? -4.116 -0.300 -1.906 1.00 98.00 85 GLU A O 1
ATOM 716 N N . TYR A 1 86 ? -6.076 0.737 -1.529 1.00 98.00 86 TYR A N 1
ATOM 717 C CA . TYR A 1 86 ? -6.499 0.785 -2.929 1.00 98.00 86 TYR A CA 1
ATOM 718 C C . TYR A 1 86 ? -5.444 1.453 -3.821 1.00 98.00 86 TYR A C 1
ATOM 720 O O . TYR A 1 86 ? -5.058 0.926 -4.861 1.00 98.00 86 TYR A O 1
ATOM 728 N N . ARG A 1 87 ? -4.914 2.603 -3.388 1.00 97.56 87 ARG A N 1
ATOM 729 C CA . ARG A 1 87 ? -3.867 3.326 -4.126 1.00 97.56 87 ARG A CA 1
ATOM 730 C C . ARG A 1 87 ? -2.565 2.540 -4.231 1.00 97.56 87 ARG A C 1
ATOM 732 O O . ARG A 1 87 ? -1.847 2.705 -5.219 1.00 97.56 87 ARG A O 1
ATOM 739 N N . ALA A 1 88 ? -2.212 1.773 -3.204 1.00 97.12 88 ALA A N 1
ATOM 740 C CA . ALA A 1 88 ? -1.028 0.929 -3.234 1.00 97.12 88 ALA A CA 1
ATOM 741 C C . ALA A 1 88 ? -1.242 -0.251 -4.187 1.00 97.12 88 ALA A C 1
ATOM 743 O O . ALA A 1 88 ? -0.353 -0.535 -4.986 1.00 97.12 88 ALA A O 1
ATOM 744 N N . ARG A 1 89 ? -2.434 -0.861 -4.164 1.00 97.38 89 ARG A N 1
ATOM 745 C CA . ARG A 1 89 ? -2.827 -1.942 -5.073 1.00 97.38 89 ARG A CA 1
ATOM 746 C C . ARG A 1 89 ? -2.722 -1.528 -6.530 1.00 97.38 89 ARG A C 1
ATOM 748 O O . ARG A 1 89 ? -2.028 -2.181 -7.290 1.00 97.38 89 ARG A O 1
ATOM 755 N N . GLU A 1 90 ? -3.314 -0.391 -6.877 1.00 96.56 90 GLU A N 1
ATOM 756 C CA . GLU A 1 90 ? -3.283 0.141 -8.240 1.00 96.56 90 GLU A CA 1
ATOM 757 C C . GLU A 1 90 ? -1.841 0.319 -8.746 1.00 96.56 90 GLU A C 1
ATOM 759 O O . GLU A 1 90 ? -1.523 -0.017 -9.882 1.00 96.56 90 GLU A O 1
ATOM 764 N N . LYS A 1 91 ? -0.927 0.790 -7.886 1.00 95.00 91 LYS A N 1
ATOM 765 C CA . LYS A 1 91 ? 0.496 0.905 -8.241 1.00 95.00 91 LYS A CA 1
ATOM 766 C C . LYS A 1 91 ? 1.173 -0.452 -8.382 1.00 95.00 91 LYS A C 1
ATOM 768 O O . LYS A 1 91 ? 2.014 -0.592 -9.258 1.00 95.00 91 LYS A O 1
ATOM 773 N N . ILE A 1 92 ? 0.851 -1.417 -7.522 1.00 95.25 92 ILE A N 1
ATOM 774 C CA . ILE A 1 92 ? 1.387 -2.780 -7.614 1.00 95.25 92 ILE A CA 1
ATOM 775 C C . ILE A 1 92 ? 0.951 -3.425 -8.929 1.00 95.25 92 ILE A C 1
ATOM 777 O O . ILE A 1 92 ? 1.801 -3.951 -9.639 1.00 95.25 92 ILE A O 1
ATOM 781 N N . ASP A 1 93 ? -0.324 -3.297 -9.294 1.00 94.00 93 ASP A N 1
ATOM 782 C CA . ASP A 1 93 ? -0.861 -3.832 -10.546 1.00 94.00 93 ASP A CA 1
ATOM 783 C C . ASP A 1 93 ? -0.157 -3.208 -11.763 1.00 94.00 93 ASP A C 1
ATOM 785 O O . ASP A 1 93 ? 0.201 -3.913 -12.702 1.00 94.00 93 ASP A O 1
ATOM 789 N N . LEU A 1 94 ? 0.122 -1.899 -11.723 1.00 92.38 94 LEU A N 1
ATOM 790 C CA . LEU A 1 94 ? 0.890 -1.202 -12.764 1.00 92.38 94 LEU A CA 1
ATOM 791 C C . LEU A 1 94 ? 2.373 -1.601 -12.814 1.00 92.38 94 LEU A C 1
ATOM 793 O O . LEU A 1 94 ? 2.986 -1.529 -13.874 1.00 92.38 94 LEU A O 1
ATOM 797 N N . LEU A 1 95 ? 2.967 -1.963 -11.676 1.00 89.62 95 LEU A N 1
ATOM 798 C CA . LEU A 1 95 ? 4.360 -2.409 -11.581 1.00 89.62 95 LEU A CA 1
ATOM 799 C C . LEU A 1 95 ? 4.527 -3.873 -12.020 1.00 89.62 95 LEU A C 1
ATOM 801 O O . LEU A 1 95 ? 5.595 -4.240 -12.500 1.00 89.62 95 LEU A O 1
ATOM 805 N N . GLY A 1 96 ? 3.491 -4.698 -11.859 1.00 83.88 96 GLY A N 1
ATOM 806 C CA . GLY A 1 96 ? 3.489 -6.106 -12.261 1.00 83.88 96 GLY A CA 1
ATOM 807 C C . GLY A 1 96 ? 3.066 -6.377 -13.712 1.00 83.88 96 GLY A C 1
ATOM 808 O O . GLY A 1 96 ? 3.160 -7.529 -14.139 1.00 83.88 96 GLY A O 1
ATOM 809 N N . ALA A 1 97 ? 2.585 -5.359 -14.437 1.00 68.50 97 ALA A N 1
ATOM 810 C CA . ALA A 1 97 ? 2.151 -5.435 -15.839 1.00 68.50 97 ALA A CA 1
ATOM 811 C C . ALA A 1 97 ? 3.324 -5.364 -16.831 1.00 68.50 97 ALA A C 1
ATOM 813 O O . ALA A 1 97 ? 3.279 -6.123 -17.829 1.00 68.50 97 ALA A O 1
#

pLDDT: mean 87.05, std 16.53, range [42.38, 98.0]